Protein AF-A0AAW2JTK4-F1 (afdb_monomer_lite)

Secondary structure (DSSP, 8-state):
-EEEEEEEETTTTEEEEEEEESGGGGTEEEEEEEEEEEEPPP-TT----SEEEEEEEEEEEPPP------TT-

Structure (mmCIF, N/CA/C/O backbone):
data_AF-A0AAW2JTK4-F1
#
_entry.id   AF-A0AAW2JTK4-F1
#
loop_
_atom_site.group_PDB
_atom_site.id
_atom_site.type_symbol
_atom_site.label_atom_id
_atom_site.label_alt_id
_atom_site.label_comp_id
_atom_site.label_asym_id
_atom_site.label_entity_id
_atom_site.label_seq_id
_atom_site.pdbx_PDB_ins_code
_atom_site.Cartn_x
_atom_site.Cartn_y
_atom_site.Cartn_z
_atom_site.occupancy
_atom_site.B_iso_or_equiv
_atom_site.auth_seq_id
_atom_site.auth_comp_id
_atom_site.auth_asym_id
_atom_site.auth_atom_id
_atom_site.pdbx_PDB_model_num
ATOM 1 N N . MET A 1 1 ? -6.460 -12.766 6.339 1.00 82.75 1 MET A N 1
ATOM 2 C CA . MET A 1 1 ? -6.342 -11.327 6.006 1.00 82.75 1 MET A CA 1
ATOM 3 C C . MET A 1 1 ? -7.103 -11.089 4.714 1.00 82.75 1 MET A C 1
ATOM 5 O O . MET A 1 1 ? -7.008 -11.934 3.834 1.00 82.75 1 MET A O 1
ATOM 9 N N . LYS A 1 2 ? -7.904 -10.022 4.621 1.00 95.44 2 LYS A N 1
ATOM 10 C CA . LYS A 1 2 ? -8.705 -9.690 3.432 1.00 95.44 2 LYS A CA 1
ATOM 11 C C . LYS A 1 2 ? -8.307 -8.307 2.925 1.00 95.44 2 LYS A C 1
ATOM 13 O O . LYS A 1 2 ? -8.224 -7.369 3.714 1.00 95.44 2 LYS A O 1
ATOM 18 N N . GLN A 1 3 ? -8.099 -8.187 1.620 1.00 95.94 3 GLN A N 1
ATOM 19 C CA . GLN A 1 3 ? -7.655 -6.958 0.965 1.00 95.94 3 GLN A CA 1
ATOM 20 C C . GLN A 1 3 ? -8.449 -6.693 -0.314 1.00 95.94 3 GLN A C 1
ATOM 22 O O . GLN A 1 3 ? -9.051 -7.608 -0.878 1.00 95.94 3 GLN A O 1
ATOM 27 N N . ARG A 1 4 ? -8.455 -5.434 -0.747 1.00 97.06 4 ARG A N 1
ATOM 28 C CA . ARG A 1 4 ? -9.046 -4.952 -1.995 1.00 97.06 4 ARG A CA 1
ATOM 29 C C . ARG A 1 4 ? -7.982 -4.168 -2.758 1.00 97.06 4 ARG A C 1
ATOM 31 O O . ARG A 1 4 ? -7.359 -3.285 -2.181 1.00 97.06 4 ARG A O 1
ATOM 38 N N . ILE A 1 5 ? -7.810 -4.473 -4.039 1.00 97.56 5 ILE A N 1
ATOM 39 C CA . ILE A 1 5 ? -6.993 -3.666 -4.953 1.00 97.56 5 ILE A CA 1
ATOM 40 C C . ILE A 1 5 ? -7.766 -2.382 -5.270 1.00 97.56 5 ILE A C 1
ATOM 42 O O . ILE A 1 5 ? -8.946 -2.451 -5.612 1.00 97.56 5 ILE A O 1
ATOM 46 N N . GLU A 1 6 ? -7.120 -1.228 -5.128 1.00 96.88 6 GLU A N 1
ATOM 47 C CA . GLU A 1 6 ? -7.697 0.075 -5.482 1.00 96.88 6 GLU A CA 1
ATOM 48 C C . GLU A 1 6 ? -7.192 0.584 -6.827 1.00 96.88 6 GLU A C 1
ATOM 50 O O . GLU A 1 6 ? -7.965 1.140 -7.601 1.00 96.88 6 GLU A O 1
ATOM 55 N N . LEU A 1 7 ? -5.900 0.391 -7.096 1.00 97.69 7 LEU A N 1
ATOM 56 C CA . LEU A 1 7 ? -5.252 0.839 -8.320 1.00 97.69 7 LEU A CA 1
ATOM 57 C C . LEU A 1 7 ? -4.147 -0.137 -8.706 1.00 97.69 7 LEU A C 1
ATOM 59 O O . LEU A 1 7 ? -3.329 -0.516 -7.866 1.00 97.69 7 LEU A O 1
ATOM 63 N N . VAL A 1 8 ? -4.113 -0.477 -9.989 1.00 97.81 8 VAL A N 1
ATOM 64 C CA . VAL A 1 8 ? -2.950 -1.048 -10.666 1.00 97.81 8 VAL A CA 1
ATOM 65 C C . VAL A 1 8 ? -2.598 -0.077 -11.780 1.00 97.81 8 VAL A C 1
ATOM 67 O O . VAL A 1 8 ? -3.402 0.146 -12.680 1.00 97.81 8 VAL A O 1
ATOM 70 N N . ASP A 1 9 ? -1.425 0.529 -11.681 1.00 97.50 9 ASP A N 1
ATOM 71 C CA . ASP A 1 9 ? -0.877 1.427 -12.687 1.00 97.50 9 ASP A CA 1
ATOM 72 C C . ASP A 1 9 ? 0.414 0.807 -13.215 1.00 97.50 9 ASP A C 1
ATOM 74 O O . ASP A 1 9 ? 1.474 0.895 -12.593 1.00 97.50 9 ASP A O 1
ATOM 78 N N . GLU A 1 10 ? 0.306 0.118 -14.348 1.00 96.81 10 GLU A N 1
ATOM 79 C CA . GLU A 1 10 ? 1.436 -0.571 -14.971 1.00 96.81 10 GLU A CA 1
ATOM 80 C C . GLU A 1 10 ? 2.478 0.413 -15.510 1.00 96.81 10 GLU A C 1
ATOM 82 O O . GLU A 1 10 ? 3.676 0.149 -15.409 1.00 96.81 10 GLU A O 1
ATOM 87 N N . ALA A 1 11 ? 2.039 1.573 -16.013 1.00 96.56 11 ALA A N 1
ATOM 88 C CA . ALA A 1 11 ? 2.925 2.589 -16.572 1.00 96.56 11 ALA A CA 1
ATOM 89 C C . ALA A 1 11 ? 3.855 3.166 -15.497 1.00 96.56 11 ALA A C 1
ATOM 91 O O . ALA A 1 11 ? 5.058 3.296 -15.718 1.00 96.56 11 ALA A O 1
ATOM 92 N N . ASN A 1 12 ? 3.313 3.440 -14.309 1.00 95.81 12 ASN A N 1
ATOM 93 C CA . ASN A 1 12 ? 4.083 3.928 -13.165 1.00 95.81 12 ASN A CA 1
ATOM 94 C C . ASN A 1 12 ? 4.532 2.808 -12.212 1.00 95.81 12 ASN A C 1
ATOM 96 O O . ASN A 1 12 ? 4.983 3.103 -11.101 1.00 95.81 12 ASN A O 1
ATOM 100 N N . LYS A 1 13 ? 4.372 1.531 -12.600 1.00 97.56 13 LYS A N 1
ATOM 101 C CA . LYS A 1 13 ? 4.685 0.339 -11.787 1.00 97.56 13 LYS A CA 1
ATOM 102 C C . LYS A 1 13 ? 4.193 0.483 -10.334 1.00 97.56 13 LYS A C 1
ATOM 104 O O . LYS A 1 13 ? 4.930 0.221 -9.380 1.00 97.56 13 LYS A O 1
ATOM 109 N N . THR A 1 14 ? 2.964 0.972 -10.169 1.00 98.06 14 THR A N 1
ATOM 110 C CA . THR A 1 14 ? 2.369 1.322 -8.875 1.00 98.06 14 THR A CA 1
ATOM 111 C C . THR A 1 14 ? 1.162 0.439 -8.569 1.00 98.06 14 THR A C 1
ATOM 113 O O . THR A 1 14 ? 0.268 0.259 -9.393 1.00 98.06 14 THR A O 1
ATOM 116 N N . LEU A 1 15 ? 1.120 -0.088 -7.347 1.00 98.25 15 LEU A N 1
ATOM 117 C CA . LEU A 1 15 ? 0.020 -0.872 -6.798 1.00 98.25 15 LEU A CA 1
ATOM 118 C C . LEU A 1 15 ? -0.483 -0.209 -5.517 1.00 98.25 15 LEU A C 1
ATOM 120 O O . LEU A 1 15 ? 0.294 0.063 -4.599 1.00 98.25 15 LEU A O 1
ATOM 124 N N . ILE A 1 16 ? -1.797 -0.012 -5.432 1.00 98.12 16 ILE A N 1
ATOM 125 C CA . ILE A 1 16 ? -2.471 0.449 -4.219 1.00 98.12 16 ILE A CA 1
ATOM 126 C C . ILE A 1 16 ? -3.478 -0.607 -3.789 1.00 98.12 16 ILE A C 1
ATOM 128 O O . ILE A 1 16 ? -4.343 -1.010 -4.571 1.00 98.12 16 ILE A O 1
ATOM 132 N N . TYR A 1 17 ? -3.399 -1.027 -2.529 1.00 97.00 17 TYR A N 1
ATOM 133 C CA . TYR A 1 17 ? -4.401 -1.898 -1.930 1.00 97.00 17 TYR A CA 1
ATOM 134 C C . TYR A 1 17 ? -4.815 -1.417 -0.545 1.00 97.00 17 TYR A C 1
ATOM 136 O O . TYR A 1 17 ? -4.030 -0.860 0.220 1.00 97.00 17 TYR A O 1
ATOM 144 N N . ASN A 1 18 ? -6.069 -1.701 -0.215 1.00 96.81 18 ASN A N 1
ATOM 145 C CA . ASN A 1 18 ? -6.662 -1.450 1.085 1.00 96.81 18 ASN A CA 1
ATOM 146 C C . ASN A 1 18 ? -6.912 -2.760 1.823 1.00 96.81 18 ASN A C 1
ATOM 148 O O . ASN A 1 18 ? -7.439 -3.723 1.257 1.00 96.81 18 ASN A O 1
ATOM 152 N N . VAL A 1 19 ? -6.581 -2.792 3.109 1.00 95.81 19 VAL A N 1
ATOM 153 C CA . VAL A 1 19 ? -6.942 -3.905 3.984 1.00 95.81 19 VAL A CA 1
ATOM 154 C C . VAL A 1 19 ? -8.355 -3.671 4.496 1.00 95.81 19 VAL A C 1
ATOM 156 O O . VAL A 1 19 ? -8.674 -2.615 5.029 1.00 95.81 19 VAL A O 1
ATOM 159 N N . ILE A 1 20 ? -9.212 -4.670 4.303 1.00 94.88 20 ILE A N 1
ATOM 160 C CA . IL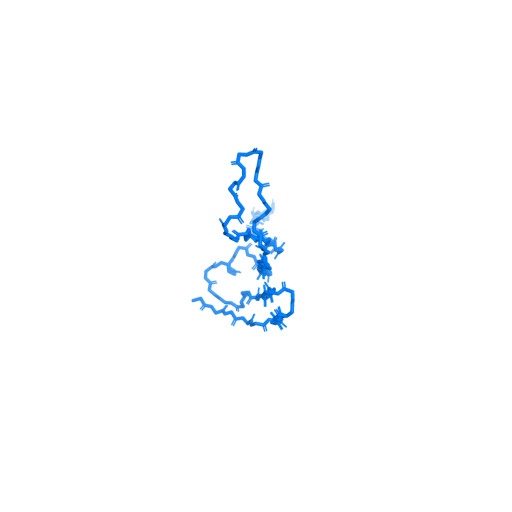E A 1 20 ? -10.645 -4.596 4.622 1.00 94.88 20 ILE A CA 1
ATOM 161 C C . ILE A 1 20 ? -11.074 -5.677 5.620 1.00 94.88 20 ILE A C 1
ATOM 163 O O . ILE A 1 20 ? -12.262 -5.861 5.870 1.00 94.88 20 ILE A O 1
ATOM 167 N N . GLY A 1 21 ? -10.128 -6.445 6.166 1.00 94.12 21 GLY A N 1
ATOM 168 C CA . GLY A 1 21 ? -10.429 -7.440 7.189 1.00 94.12 21 GLY A CA 1
ATOM 169 C C . GLY A 1 21 ? -9.216 -8.215 7.698 1.00 94.12 21 GLY A C 1
ATOM 170 O O . GLY A 1 21 ? -8.231 -8.436 6.989 1.00 94.12 21 GLY A O 1
ATOM 1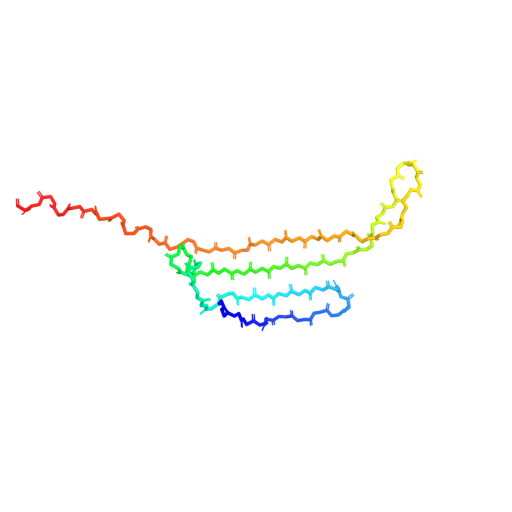71 N N . GLY A 1 22 ? -9.320 -8.690 8.938 1.00 92.88 22 GLY A N 1
ATOM 172 C CA . GLY A 1 22 ? -8.262 -9.396 9.663 1.00 92.88 22 GLY A CA 1
ATOM 173 C C . GLY A 1 22 ? -7.911 -8.703 10.978 1.00 92.88 22 GLY A C 1
ATOM 174 O O . GLY A 1 22 ? -8.484 -7.677 11.319 1.00 92.88 22 GLY A O 1
ATOM 175 N N . ASN A 1 23 ? -6.950 -9.255 11.720 1.00 91.69 23 ASN A N 1
ATOM 176 C CA . ASN A 1 23 ? -6.606 -8.743 13.052 1.00 91.69 23 ASN A CA 1
ATOM 177 C C . ASN A 1 23 ? -6.064 -7.307 13.040 1.00 91.69 23 ASN A C 1
ATOM 179 O O . ASN A 1 23 ? -6.259 -6.590 14.012 1.00 91.69 23 ASN A O 1
ATOM 183 N N . ILE A 1 24 ? -5.440 -6.866 11.944 1.00 90.25 24 ILE A N 1
ATOM 184 C CA . ILE A 1 24 ? -4.937 -5.491 11.804 1.00 90.25 24 ILE A CA 1
ATOM 185 C C . ILE A 1 24 ? -6.060 -4.445 11.899 1.00 90.25 24 ILE A C 1
ATOM 187 O O . ILE A 1 24 ? -5.873 -3.391 12.497 1.00 90.25 24 ILE A O 1
ATOM 191 N N . MET A 1 25 ? -7.262 -4.788 11.430 1.00 91.56 25 MET A N 1
ATOM 192 C CA . MET A 1 25 ? -8.464 -3.947 11.487 1.00 91.56 25 MET A CA 1
ATOM 193 C C . MET A 1 25 ? -8.981 -3.706 12.915 1.00 91.56 25 MET A C 1
ATOM 195 O O . MET A 1 25 ? -9.807 -2.828 13.122 1.00 91.56 25 MET A O 1
ATOM 199 N N . LYS A 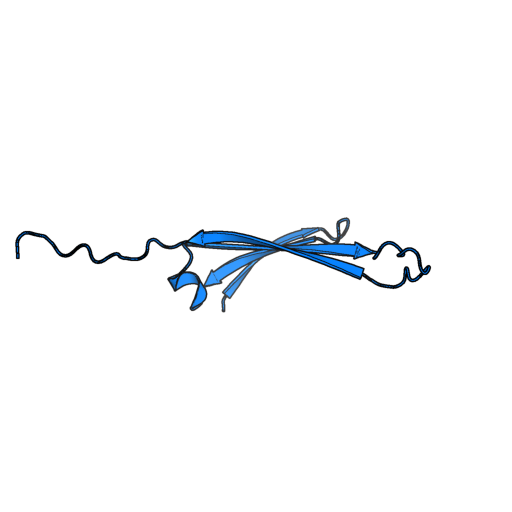1 26 ? -8.479 -4.443 13.919 1.00 90.69 26 LYS A N 1
ATOM 200 C CA . LYS A 1 26 ? -8.755 -4.162 15.339 1.00 90.69 26 LYS A CA 1
ATOM 201 C C . LYS A 1 26 ? -8.060 -2.888 15.827 1.00 90.69 26 LYS A C 1
ATOM 203 O O . LYS A 1 26 ? -8.497 -2.289 16.799 1.00 90.69 26 LYS A O 1
ATOM 208 N N . TYR A 1 27 ? -6.970 -2.499 15.169 1.00 91.12 27 TYR A N 1
ATOM 209 C CA . TYR A 1 27 ? -6.122 -1.376 15.572 1.00 91.12 27 TYR A CA 1
ATOM 210 C C . TYR A 1 27 ? -6.246 -0.176 14.633 1.00 91.12 27 TYR A C 1
ATOM 212 O O . TYR A 1 27 ? -5.848 0.930 14.996 1.00 91.12 27 TYR A O 1
ATOM 220 N N . TYR A 1 28 ? -6.790 -0.381 13.433 1.00 93.19 28 TYR A N 1
ATOM 221 C CA . TYR A 1 28 ? -6.881 0.633 12.390 1.00 93.19 28 TYR A CA 1
ATOM 222 C C . TYR A 1 28 ? -8.275 0.634 11.763 1.00 93.19 28 TYR A C 1
ATOM 224 O O . TYR A 1 28 ? -8.770 -0.415 11.356 1.00 93.19 28 TYR A O 1
ATOM 232 N N . LYS A 1 29 ? -8.885 1.817 11.641 1.00 93.25 29 LYS A N 1
ATOM 233 C CA . LYS A 1 29 ? -10.126 2.022 10.874 1.00 93.25 29 LYS A CA 1
ATOM 234 C C . LYS A 1 29 ? -9.874 1.882 9.377 1.00 93.25 29 LYS A C 1
ATOM 236 O O . LYS A 1 29 ? -10.709 1.348 8.653 1.00 93.25 29 LYS A O 1
ATOM 241 N N . SER A 1 30 ? -8.713 2.348 8.924 1.00 94.69 30 SER A N 1
ATOM 242 C CA . SER A 1 30 ? -8.265 2.243 7.540 1.00 94.69 30 SER A CA 1
ATOM 243 C C . SER A 1 30 ? -6.784 1.892 7.493 1.00 94.69 30 SER A C 1
ATOM 245 O O . SER A 1 30 ? -5.998 2.324 8.338 1.00 94.69 30 SER A O 1
ATOM 247 N N . TYR A 1 31 ? -6.411 1.077 6.511 1.00 96.31 31 TYR A N 1
ATOM 248 C CA . TYR A 1 31 ? -5.026 0.708 6.260 1.00 96.31 31 TYR A CA 1
ATOM 249 C C . TYR A 1 31 ? -4.834 0.526 4.756 1.00 96.31 31 TYR A C 1
ATOM 251 O O . TYR A 1 31 ? -5.333 -0.441 4.170 1.00 96.31 31 TYR A O 1
ATOM 259 N N . LYS A 1 32 ? -4.111 1.465 4.150 1.00 97.38 32 LYS A N 1
ATOM 260 C CA . LYS A 1 32 ? -3.801 1.530 2.726 1.00 97.38 32 LYS A CA 1
ATOM 261 C C . LYS A 1 32 ? -2.311 1.360 2.523 1.00 97.38 32 LYS A C 1
ATOM 263 O O . LYS A 1 32 ? -1.526 2.102 3.105 1.00 97.38 32 LYS A O 1
ATOM 268 N N . SER A 1 33 ? -1.926 0.422 1.674 1.00 96.75 33 SER A N 1
ATOM 269 C CA . SER A 1 33 ? -0.547 0.272 1.225 1.00 96.75 33 SER A CA 1
ATOM 270 C C . SER A 1 33 ? -0.419 0.782 -0.199 1.00 96.75 33 SER A C 1
ATOM 272 O O . SER A 1 33 ? -1.264 0.497 -1.050 1.00 96.75 33 SER A O 1
ATOM 274 N N . ILE A 1 34 ? 0.637 1.547 -0.440 1.00 98.31 34 ILE A N 1
ATOM 275 C CA . ILE A 1 34 ? 0.973 2.124 -1.734 1.00 98.31 34 ILE A CA 1
ATOM 276 C C . ILE A 1 34 ? 2.416 1.730 -2.016 1.00 98.31 34 ILE A C 1
ATOM 278 O O . ILE A 1 34 ? 3.341 2.151 -1.314 1.00 98.31 34 ILE A O 1
ATOM 282 N N . THR A 1 35 ? 2.598 0.913 -3.044 1.00 98.25 35 THR A N 1
ATOM 283 C CA . THR A 1 35 ? 3.901 0.409 -3.468 1.00 98.25 35 THR A CA 1
ATOM 284 C C . THR A 1 35 ? 4.171 0.880 -4.884 1.00 98.25 35 THR A C 1
ATOM 286 O O . THR A 1 35 ? 3.321 0.735 -5.755 1.00 98.25 35 THR A O 1
ATOM 289 N N . SER A 1 36 ? 5.359 1.427 -5.113 1.00 97.81 36 SER A N 1
ATOM 290 C CA . SER A 1 36 ? 5.835 1.823 -6.440 1.00 97.81 36 SER A CA 1
ATOM 291 C C . SER A 1 36 ? 7.241 1.286 -6.659 1.00 97.81 36 SER A C 1
ATOM 293 O O . SER A 1 36 ? 8.027 1.186 -5.710 1.00 97.81 36 SER A O 1
ATOM 295 N N . VAL A 1 37 ? 7.543 0.924 -7.900 1.00 96.75 37 VAL A N 1
ATOM 296 C CA . VAL A 1 37 ? 8.848 0.392 -8.290 1.00 96.75 37 VAL A CA 1
ATOM 297 C C . VAL A 1 37 ? 9.450 1.297 -9.352 1.00 96.75 37 VAL A C 1
ATOM 299 O O . VAL A 1 37 ? 8.828 1.566 -10.373 1.00 96.75 37 VAL A O 1
ATOM 302 N N . SER A 1 38 ? 10.677 1.749 -9.127 1.00 94.56 38 SER A N 1
ATOM 303 C CA . SER A 1 38 ? 11.480 2.437 -10.135 1.00 94.56 38 SER A CA 1
ATOM 304 C C . SER A 1 38 ? 12.795 1.704 -10.329 1.00 94.56 38 SER A C 1
ATOM 306 O O . SER A 1 38 ? 13.193 0.898 -9.489 1.00 94.56 38 SER A O 1
ATOM 308 N N . ASP A 1 39 ? 13.495 1.999 -11.411 1.00 92.31 39 ASP A N 1
ATOM 309 C CA . ASP A 1 39 ? 14.847 1.484 -11.594 1.00 92.31 39 ASP A CA 1
ATOM 310 C C . ASP A 1 39 ? 15.768 2.134 -10.542 1.00 92.31 39 ASP A C 1
ATOM 312 O O . ASP A 1 39 ? 15.543 3.280 -10.119 1.00 92.31 39 ASP A O 1
ATOM 316 N N . LYS A 1 40 ? 16.753 1.384 -10.039 1.00 88.50 40 LYS A N 1
ATOM 317 C CA . LYS A 1 40 ? 17.754 1.926 -9.114 1.00 88.50 40 LYS A CA 1
ATOM 318 C C . LYS 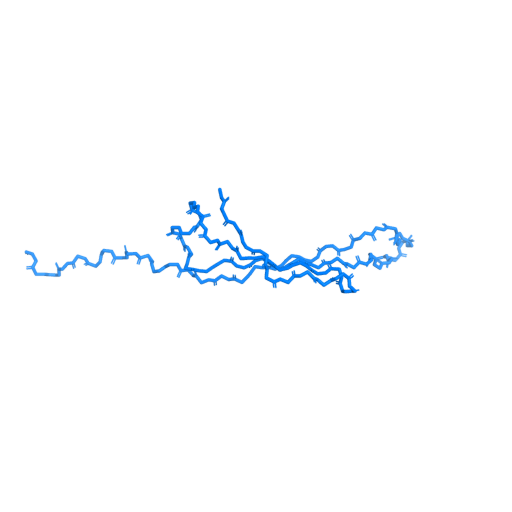A 1 40 ? 18.676 2.844 -9.922 1.00 88.50 40 LYS A C 1
ATOM 320 O O . LYS A 1 40 ? 19.252 2.426 -10.916 1.00 88.50 40 LYS A O 1
ATOM 325 N N . GLN A 1 41 ? 18.809 4.108 -9.521 1.00 83.06 41 GLN A N 1
ATOM 326 C CA . GLN A 1 41 ? 19.849 4.965 -10.096 1.00 83.06 41 GLN A CA 1
ATOM 327 C C . GLN A 1 41 ? 21.212 4.499 -9.586 1.00 83.06 41 GLN A C 1
ATOM 329 O O . GLN A 1 41 ? 21.338 4.186 -8.400 1.00 83.06 41 GLN A O 1
ATOM 334 N N . GLY A 1 42 ? 22.197 4.448 -10.487 1.00 76.44 42 GLY A N 1
ATOM 335 C CA . GLY A 1 42 ? 23.569 4.092 -10.137 1.00 76.44 42 GLY A CA 1
ATOM 336 C C . GLY A 1 42 ? 24.104 4.979 -9.019 1.00 76.44 42 GLY A C 1
ATOM 337 O O . GLY A 1 42 ? 23.832 6.182 -8.983 1.00 76.44 42 GLY A O 1
ATOM 338 N N . ASP A 1 43 ? 24.828 4.371 -8.088 1.00 74.44 43 ASP A N 1
ATOM 339 C CA . ASP A 1 43 ? 25.606 5.102 -7.094 1.00 74.44 43 ASP A CA 1
ATOM 340 C C . ASP A 1 43 ? 26.948 5.569 -7.686 1.00 74.44 43 ASP A C 1
ATOM 342 O O . ASP A 1 43 ? 27.247 5.370 -8.867 1.00 74.44 43 ASP A O 1
ATOM 346 N N . SER A 1 4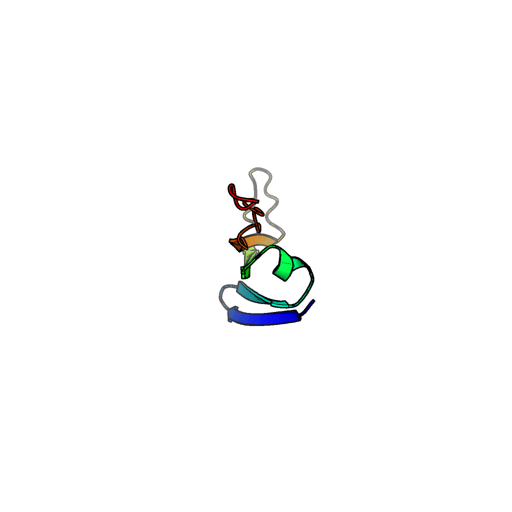4 ? 27.753 6.256 -6.872 1.00 69.44 44 SER A N 1
ATOM 347 C CA . SER A 1 44 ? 29.069 6.776 -7.268 1.00 69.44 44 SER A CA 1
ATOM 348 C C . SER A 1 44 ? 30.040 5.698 -7.752 1.00 69.44 44 SER A C 1
ATOM 350 O O . SER A 1 44 ? 31.009 6.031 -8.433 1.00 69.44 44 SER A O 1
ATOM 352 N N . ASP A 1 45 ? 29.765 4.436 -7.426 1.00 71.88 45 ASP A N 1
ATOM 353 C CA . ASP A 1 45 ? 30.603 3.289 -7.756 1.00 71.88 45 ASP A CA 1
ATOM 354 C C . ASP A 1 45 ? 30.144 2.603 -9.059 1.00 71.88 45 ASP A C 1
ATOM 356 O O . ASP A 1 45 ? 30.753 1.631 -9.505 1.00 71.88 45 ASP A O 1
ATOM 360 N N . GLY A 1 46 ? 29.119 3.156 -9.723 1.00 63.94 46 GLY A N 1
ATOM 361 C CA . GLY A 1 46 ? 28.653 2.724 -11.039 1.00 63.94 46 GLY A CA 1
ATOM 362 C C . GLY A 1 46 ? 27.687 1.540 -11.016 1.00 63.94 46 GLY A C 1
ATOM 363 O O . GLY A 1 46 ? 27.366 1.019 -12.084 1.00 63.94 46 GLY A O 1
ATOM 364 N N . ASP A 1 47 ? 27.194 1.127 -9.843 1.00 70.25 47 ASP A N 1
ATOM 365 C CA . ASP A 1 47 ? 26.308 -0.032 -9.719 1.00 70.25 47 ASP A CA 1
ATOM 366 C C . ASP A 1 47 ? 24.833 0.387 -9.881 1.00 70.25 47 ASP A C 1
ATOM 368 O O . ASP A 1 47 ? 24.139 0.784 -8.937 1.00 70.25 47 ASP A O 1
ATOM 372 N N . GLY A 1 48 ? 24.375 0.393 -11.138 1.00 68.19 48 GLY A N 1
ATOM 373 C CA . GLY A 1 48 ? 23.029 0.813 -11.558 1.00 68.19 48 GLY A CA 1
ATOM 374 C C . GLY A 1 48 ? 22.031 -0.322 -11.790 1.00 68.19 48 GLY A C 1
ATOM 375 O O . GLY A 1 48 ? 20.883 -0.051 -12.138 1.00 68.19 48 GLY A O 1
ATOM 376 N N . ASP A 1 49 ? 22.432 -1.579 -11.598 1.00 83.69 49 ASP A N 1
ATOM 377 C CA . ASP A 1 49 ? 21.545 -2.716 -11.826 1.00 83.69 49 ASP A CA 1
ATOM 378 C C . ASP A 1 49 ? 20.640 -2.956 -10.608 1.00 83.69 49 ASP A C 1
ATOM 380 O O . ASP A 1 49 ? 21.082 -3.210 -9.486 1.00 83.69 49 ASP A O 1
ATOM 384 N N . GLY A 1 50 ? 19.325 -2.875 -10.825 1.00 88.50 50 GLY A N 1
ATOM 385 C CA . GLY A 1 50 ? 18.323 -3.240 -9.828 1.00 88.50 50 GLY A CA 1
ATOM 386 C C . GLY A 1 50 ? 17.094 -2.340 -9.814 1.00 88.50 50 GLY A C 1
ATOM 387 O O . GLY A 1 50 ? 16.904 -1.463 -10.656 1.00 88.50 50 GLY A O 1
ATOM 388 N N . ALA A 1 51 ? 16.237 -2.564 -8.821 1.00 91.56 51 ALA A N 1
ATOM 389 C CA . ALA A 1 51 ? 15.006 -1.811 -8.626 1.00 91.56 51 ALA A CA 1
ATOM 390 C C . ALA A 1 51 ? 14.981 -1.153 -7.243 1.00 91.56 51 ALA A C 1
ATOM 392 O O . ALA A 1 51 ? 15.332 -1.768 -6.235 1.00 91.56 51 ALA A O 1
ATOM 393 N N . LEU A 1 52 ? 14.508 0.089 -7.191 1.00 93.12 52 LEU A N 1
ATOM 394 C CA . LEU A 1 52 ? 14.153 0.780 -5.963 1.00 93.12 52 LEU A CA 1
ATOM 395 C C . LEU A 1 52 ? 12.652 0.613 -5.715 1.00 93.12 52 LEU A C 1
ATOM 397 O O . LEU A 1 52 ? 11.816 1.137 -6.452 1.00 93.12 52 LEU A O 1
ATOM 401 N N . VAL A 1 53 ? 12.311 -0.088 -4.638 1.00 96.25 53 VAL A N 1
ATOM 402 C CA . VAL A 1 53 ? 10.924 -0.236 -4.191 1.00 96.25 53 VAL A CA 1
ATOM 403 C C . VAL A 1 53 ? 10.627 0.816 -3.128 1.00 96.25 53 VAL A C 1
ATOM 405 O O . VAL A 1 53 ? 11.268 0.849 -2.079 1.00 96.25 53 VAL A O 1
ATOM 408 N N . LYS A 1 54 ? 9.630 1.667 -3.377 1.00 96.81 54 LYS A N 1
ATOM 409 C CA . LYS A 1 54 ? 9.097 2.607 -2.384 1.00 96.81 54 LYS A CA 1
ATOM 410 C C . LYS A 1 54 ? 7.754 2.095 -1.883 1.00 96.81 54 LYS A C 1
ATOM 412 O O . LYS A 1 54 ? 6.798 2.010 -2.653 1.00 96.81 54 LYS A O 1
ATOM 417 N N . CYS A 1 55 ? 7.683 1.804 -0.588 1.00 96.50 55 CYS A N 1
ATOM 418 C CA . CYS A 1 55 ? 6.450 1.438 0.104 1.00 96.50 55 CYS A CA 1
ATOM 419 C C . CYS A 1 55 ? 6.062 2.551 1.076 1.00 96.50 55 CYS A C 1
ATOM 421 O O . CYS A 1 55 ? 6.865 2.942 1.923 1.00 96.50 55 CYS A O 1
ATOM 423 N N . ARG A 1 56 ? 4.820 3.028 0.987 1.00 96.62 56 ARG A N 1
ATOM 424 C CA . ARG A 1 56 ? 4.214 3.886 2.009 1.00 96.62 56 ARG A CA 1
ATOM 425 C C . ARG A 1 56 ? 2.894 3.296 2.476 1.00 96.62 56 ARG A C 1
ATOM 427 O O . ARG A 1 56 ? 2.204 2.620 1.716 1.00 96.62 56 ARG A O 1
ATOM 434 N N . VAL A 1 57 ? 2.542 3.592 3.721 1.00 96.69 57 VAL A N 1
ATOM 435 C CA . VAL A 1 57 ? 1.273 3.181 4.315 1.00 96.69 57 VAL A CA 1
ATOM 436 C C . VAL A 1 57 ? 0.538 4.418 4.801 1.00 96.69 57 VAL A C 1
ATOM 438 O O . VAL A 1 57 ? 1.092 5.216 5.553 1.00 96.69 57 VAL A O 1
ATOM 441 N N . GLU A 1 58 ? -0.713 4.557 4.386 1.00 97.44 58 GLU A N 1
ATOM 442 C CA . GLU A 1 58 ? -1.649 5.544 4.916 1.00 97.44 58 GLU A CA 1
ATOM 443 C C . GLU A 1 58 ? -2.648 4.806 5.805 1.00 97.44 58 GLU A C 1
ATOM 445 O O . GLU A 1 58 ? -3.256 3.820 5.386 1.00 97.44 58 GLU A O 1
ATOM 450 N N . PHE A 1 59 ? -2.798 5.239 7.053 1.00 96.00 59 PHE A N 1
ATOM 451 C CA . PHE A 1 59 ? -3.667 4.560 8.005 1.00 96.00 59 PHE A CA 1
ATOM 452 C C . PHE A 1 59 ? -4.352 5.541 8.948 1.00 96.00 59 PHE A C 1
ATOM 454 O O . PHE A 1 59 ? -3.810 6.590 9.293 1.00 96.00 59 PHE A O 1
ATOM 461 N N . GLU A 1 60 ? -5.522 5.140 9.430 1.00 95.38 60 GLU A N 1
ATOM 462 C CA . GLU A 1 60 ? -6.218 5.794 10.5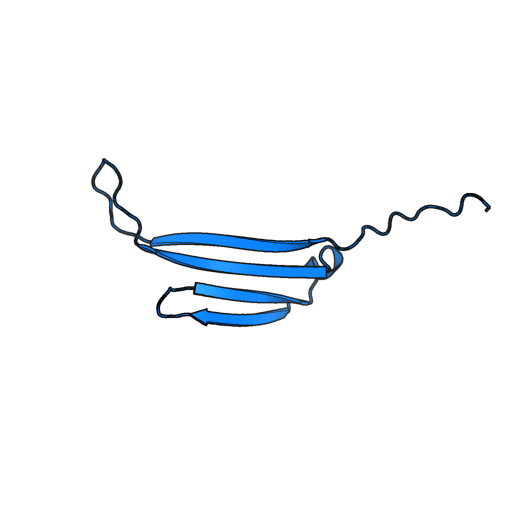31 1.00 95.38 60 GLU A CA 1
ATOM 463 C C . GLU A 1 60 ? -6.296 4.812 11.698 1.00 95.38 60 GLU A C 1
ATOM 465 O O . GLU A 1 60 ? -6.819 3.704 11.552 1.00 95.38 60 GLU A O 1
ATOM 470 N N . LYS A 1 61 ? -5.772 5.195 12.867 1.00 93.75 61 LYS A N 1
ATOM 471 C CA . LYS A 1 61 ? -5.870 4.366 14.074 1.00 93.75 61 LYS A CA 1
ATOM 472 C C . LYS A 1 61 ? -7.335 4.234 14.491 1.00 93.75 61 LYS A C 1
ATOM 474 O O . LYS A 1 61 ? -8.100 5.198 14.443 1.00 93.75 61 LYS A O 1
ATOM 479 N N . ALA A 1 62 ? -7.722 3.046 14.935 1.00 87.69 62 ALA A N 1
ATOM 480 C CA . ALA A 1 62 ? -8.923 2.912 15.741 1.00 87.69 62 ALA A CA 1
ATOM 481 C C . ALA A 1 62 ? -8.730 3.738 17.016 1.00 87.69 62 ALA A C 1
ATOM 483 O O . ALA A 1 62 ? -7.614 3.820 17.540 1.00 87.69 62 ALA A O 1
ATOM 484 N N . ALA A 1 63 ? -9.797 4.377 17.499 1.00 78.31 63 ALA A N 1
ATOM 485 C CA . ALA A 1 63 ? -9.759 4.893 18.855 1.00 78.31 63 ALA A CA 1
ATOM 486 C C . ALA A 1 63 ? -9.420 3.697 19.747 1.00 78.31 63 ALA A C 1
ATOM 488 O O . ALA A 1 63 ? -10.083 2.662 19.668 1.00 78.31 63 ALA A O 1
ATOM 489 N N . VAL A 1 64 ? -8.360 3.808 20.547 1.00 64.38 64 VAL A N 1
ATOM 490 C CA . VAL A 1 64 ? -8.266 2.944 21.718 1.00 64.38 64 VAL A CA 1
ATOM 491 C C . VAL A 1 64 ? -9.558 3.242 22.464 1.00 64.38 64 VAL A C 1
ATOM 493 O O . VAL A 1 64 ? -9.819 4.415 22.742 1.00 64.38 64 VAL A O 1
ATOM 496 N N . GLU A 1 65 ? -10.390 2.237 22.728 1.00 59.75 65 GLU A N 1
ATOM 497 C CA . GLU A 1 65 ? -11.336 2.342 23.831 1.00 59.75 65 GLU A CA 1
ATOM 498 C C . GLU A 1 65 ? -10.468 2.559 25.075 1.00 59.75 65 GLU A C 1
ATOM 500 O O . GLU A 1 65 ? -10.097 1.625 25.780 1.00 59.75 65 GLU A O 1
ATOM 505 N N . GLN A 1 66 ? -10.040 3.802 25.315 1.00 53.34 66 GLN A N 1
ATOM 506 C CA . GLN A 1 66 ? -9.809 4.250 26.664 1.00 53.34 66 GLN A CA 1
ATOM 507 C C . GLN A 1 66 ? -11.175 4.050 27.291 1.00 53.34 66 GLN A C 1
ATOM 509 O O . GLN A 1 66 ? -12.096 4.831 27.062 1.00 53.34 66 GLN A O 1
ATOM 514 N N . GLN A 1 67 ? -11.322 2.917 27.972 1.00 57.00 67 GLN A N 1
ATOM 515 C CA . GLN A 1 67 ? -12.283 2.747 29.035 1.00 57.00 67 GLN A CA 1
ATOM 516 C C . GLN A 1 67 ? -12.020 3.919 29.976 1.00 57.00 67 GLN A C 1
ATOM 518 O O . GLN A 1 67 ? -11.177 3.822 30.859 1.00 57.00 67 GLN A O 1
ATOM 523 N N . VAL A 1 68 ? -12.628 5.071 29.703 1.00 57.88 68 VAL A N 1
ATOM 524 C CA . VAL A 1 68 ? -12.764 6.134 30.683 1.00 57.88 68 VAL A CA 1
ATOM 525 C C . VAL A 1 68 ? -13.770 5.534 31.653 1.00 57.88 68 VAL A C 1
ATOM 527 O O . VAL A 1 68 ? -14.932 5.384 31.266 1.00 57.88 68 VAL A O 1
ATOM 530 N N . PRO A 1 69 ? -13.345 5.057 32.838 1.00 59.91 69 PRO A N 1
ATOM 531 C CA . PRO A 1 69 ? -14.297 4.549 33.806 1.00 59.91 69 PRO A CA 1
ATOM 532 C C . PRO A 1 69 ? -15.230 5.710 34.131 1.00 59.91 69 PRO A C 1
ATOM 534 O O . PRO A 1 69 ? -14.762 6.842 34.286 1.00 59.91 69 PRO A O 1
ATOM 537 N N . ASP A 1 70 ? -16.532 5.447 34.183 1.00 65.69 70 ASP A N 1
ATOM 538 C CA . ASP A 1 70 ? -17.485 6.449 34.644 1.00 65.69 70 ASP A CA 1
ATOM 539 C C . ASP A 1 70 ? -17.034 6.918 36.040 1.00 65.69 70 ASP A C 1
ATOM 541 O O . ASP A 1 70 ? -16.871 6.077 36.931 1.00 65.69 70 ASP A O 1
ATOM 545 N N . PRO A 1 71 ? -16.771 8.220 36.249 1.00 74.56 71 PRO A N 1
ATOM 546 C CA . PRO A 1 71 ? -16.341 8.725 37.546 1.00 74.56 71 PRO A CA 1
ATOM 547 C C . PRO A 1 71 ? -17.419 8.601 38.639 1.00 74.56 71 PRO A C 1
ATOM 549 O O . PRO A 1 71 ? -17.134 8.959 39.779 1.00 74.56 71 PRO A O 1
ATOM 552 N N . ASN A 1 72 ? -18.624 8.104 38.324 1.00 71.44 72 ASN A N 1
ATOM 553 C CA . ASN A 1 72 ? -19.757 8.017 39.249 1.00 71.44 72 ASN A CA 1
ATOM 554 C C . ASN A 1 72 ? -20.260 6.586 39.542 1.00 71.44 72 ASN A C 1
ATOM 556 O O . ASN A 1 72 ? -21.458 6.414 39.776 1.00 71.44 72 ASN A O 1
ATOM 560 N N . SER A 1 73 ? -19.395 5.562 39.532 1.00 58.97 73 SER A N 1
ATOM 561 C CA . SER A 1 73 ? -19.774 4.233 40.061 1.00 58.97 73 SER A CA 1
ATOM 562 C C . SER A 1 73 ? -19.891 4.198 41.584 1.00 58.97 73 SER A C 1
ATOM 564 O O . SER A 1 73 ? -19.169 4.953 42.270 1.00 58.97 73 SER A O 1
#

Organism: Sesamum radiatum (NCBI:txid300843)

Sequence (73 aa):
MKQRIELVDEANKTLIYNVIGGNIMKYYKSYKSITSVSDKQGDSDGDGDGALVKCRVEFEKAAVEQQVPDPNS

Foldseek 3Di:
DDKDWDDDDVPQQKTKMWDDDDPVCVFFVTKMKIKTKDFAPADPVRPRHDIDIDIDIDTHTDPDPPCPPDPPD

InterPro domains:
  IPR000916 Bet v I/Major latex protein [PF00407] (1-71)
  IPR023393 START-like domain superfamily [G3DSA:3.30.530.20] (1-73)
  IPR051761 MLP-like hydrophobic ligand-binding [PTHR31907] (2-72)

Radius of gyration: 19.52 Å; chains: 1; bounding box: 50×20×57 Å

pLDDT: mean 87.58, std 13.05, range [53.34, 98.31]